Protein AF-A0A7J8HDN4-F1 (afdb_monomer_lite)

Secondary structure (DSSP, 8-state):
---SHHHHHTT-TT-EEEEEESS-SSSTTTTSPP-HHHHHHHTTTGGGSS-TTSPP---SS-HHHHHHHHHHHHHHHHHHHHHHHHS--EEEEEEHHHHHTGGG---

Organism: Molossus molossus (NCBI:txid27622)

Radius of gyration: 16.6 Å; chains: 1; bounding box: 46×22×45 Å

Foldseek 3Di:
DLPDPVSVCVVQQLDAAEDEAAPWCDDDCNPPHHDLVVLCVVLCVQVVDDDPPDHRDDPPDSVLVVLLVVVSVVSSVVQVVVCVVPVGGDYHITHSNVSSNVVPDDD

InterPro domains:
  IPR003673 CoA-transferase family III [PF02515] (1-103)
  IPR023606 CoA-transferase family III domain 1 superfamily [G3DSA:3.40.50.10540] (1-106)
  IPR023606 CoA-transferase family III domain 1 superfamily [SSF89796] (1-103)
  IPR050483 CoA-transferase III domain-containing protein [PTHR48207] (1-102)

pLDDT: mean 92.75, std 7.24, range [46.94, 98.56]

Sequence (107 aa):
MGLGYEDIDKIAPHIVYCSITGYGQTGPLSQRAGYDAVASAISGLMNITGPEDGDPVRPGVAMTDLATGLYAYGAIMAGLIQRYKTGKGLFIDCNLLSSQVPIQITF

Structure (mmCIF, N/CA/C/O backbone):
data_AF-A0A7J8HDN4-F1
#
_entry.id   AF-A0A7J8HDN4-F1
#
loop_
_atom_site.group_PDB
_atom_site.id
_atom_site.type_symbol
_atom_site.label_atom_id
_atom_site.label_alt_id
_atom_site.label_comp_id
_atom_site.label_asym_id
_atom_site.label_entity_id
_atom_site.label_seq_id
_atom_site.pdbx_PDB_ins_code
_atom_site.Cartn_x
_atom_site.Cartn_y
_atom_site.Cartn_z
_atom_site.occupancy
_atom_site.B_iso_or_equiv
_atom_site.auth_seq_id
_atom_site.auth_comp_id
_atom_site.auth_asym_id
_atom_site.auth_atom_id
_atom_site.pdbx_PDB_model_num
ATOM 1 N N . MET A 1 1 ? -19.800 -3.894 -4.954 1.00 81.62 1 MET A N 1
ATOM 2 C CA . MET A 1 1 ? -20.088 -5.200 -4.316 1.00 81.62 1 MET A CA 1
ATOM 3 C C . MET A 1 1 ? -20.577 -5.072 -2.868 1.00 81.62 1 MET A C 1
ATOM 5 O O . MET A 1 1 ? -20.866 -6.102 -2.284 1.00 81.62 1 MET A O 1
ATOM 9 N N . GLY A 1 2 ? -20.709 -3.862 -2.290 1.00 90.56 2 GLY A N 1
ATOM 10 C CA . GLY A 1 2 ? -21.170 -3.702 -0.897 1.00 90.56 2 GLY A CA 1
ATOM 11 C C . GLY A 1 2 ? -20.170 -4.209 0.149 1.00 90.56 2 GLY A C 1
ATOM 12 O O . GLY A 1 2 ? -20.562 -4.622 1.232 1.00 90.56 2 GLY A O 1
ATOM 13 N N . LEU A 1 3 ? -18.889 -4.262 -0.220 1.00 93.94 3 LEU A N 1
ATOM 14 C CA . LEU A 1 3 ? -17.791 -4.775 0.603 1.00 93.94 3 LEU A CA 1
ATOM 15 C C . LEU A 1 3 ? -16.714 -3.702 0.808 1.00 93.94 3 LEU A C 1
ATOM 17 O O . LEU A 1 3 ? -15.578 -4.030 1.131 1.00 93.94 3 LEU A O 1
ATOM 21 N N . GLY A 1 4 ? -17.044 -2.430 0.558 1.00 95.12 4 GLY A N 1
ATOM 22 C CA . GLY A 1 4 ? -16.119 -1.330 0.800 1.00 95.12 4 GLY A CA 1
ATOM 23 C C . GLY A 1 4 ? -15.944 -1.084 2.295 1.00 95.12 4 GLY A C 1
ATOM 24 O O . GLY A 1 4 ? -16.763 -1.518 3.104 1.00 95.12 4 GLY A O 1
ATOM 25 N N . TYR A 1 5 ? -14.900 -0.344 2.670 1.00 95.94 5 TYR A N 1
ATOM 26 C CA . TYR A 1 5 ? -14.640 -0.033 4.076 1.00 95.94 5 TYR A CA 1
ATOM 27 C C . TYR A 1 5 ? -15.861 0.578 4.781 1.00 95.94 5 TYR A C 1
ATOM 29 O O . TYR A 1 5 ? -16.224 0.122 5.856 1.00 95.94 5 TYR A O 1
ATOM 37 N N . GLU A 1 6 ? -16.549 1.530 4.144 1.00 95.62 6 GLU A N 1
ATOM 38 C CA . GLU A 1 6 ? -17.755 2.165 4.699 1.00 95.62 6 GLU A CA 1
ATOM 39 C C . GLU A 1 6 ? -18.921 1.189 4.921 1.00 95.62 6 GLU A C 1
ATOM 41 O O . GLU A 1 6 ? -19.764 1.412 5.788 1.00 95.62 6 GLU A O 1
ATOM 46 N N . ASP A 1 7 ? -18.999 0.113 4.138 1.00 96.69 7 ASP A N 1
ATOM 47 C CA . ASP A 1 7 ? -20.016 -0.923 4.313 1.00 96.69 7 ASP A CA 1
ATOM 48 C C . ASP A 1 7 ? -19.651 -1.843 5.480 1.00 96.69 7 ASP A C 1
ATOM 50 O O . ASP A 1 7 ? -20.498 -2.164 6.314 1.00 96.69 7 ASP A O 1
ATOM 54 N N . ILE A 1 8 ? -18.377 -2.234 5.564 1.00 96.44 8 ILE A N 1
ATOM 55 C CA . ILE A 1 8 ? -17.889 -3.149 6.594 1.00 96.44 8 ILE A CA 1
ATOM 56 C C . ILE A 1 8 ? -17.787 -2.466 7.965 1.00 96.44 8 ILE A C 1
ATOM 58 O O . ILE A 1 8 ? -18.092 -3.095 8.976 1.00 96.44 8 ILE A O 1
ATOM 62 N N . ASP A 1 9 ? -17.437 -1.183 8.031 1.00 95.69 9 ASP A N 1
ATOM 63 C CA . ASP A 1 9 ? -17.339 -0.420 9.285 1.00 95.69 9 ASP A CA 1
ATOM 64 C C . ASP A 1 9 ? -18.683 -0.363 10.038 1.00 95.69 9 ASP A C 1
ATOM 66 O O . ASP A 1 9 ? -18.721 -0.454 11.265 1.00 95.69 9 ASP A O 1
ATOM 70 N N . LYS A 1 10 ? -19.810 -0.350 9.309 1.00 95.88 10 LYS A N 1
ATOM 71 C CA . LYS A 1 10 ? -21.167 -0.399 9.891 1.00 95.88 10 LYS A CA 1
ATOM 72 C C . LYS A 1 10 ? -21.442 -1.691 10.665 1.00 95.88 10 LYS A C 1
ATOM 74 O O . LYS A 1 10 ? -22.223 -1.670 11.614 1.00 95.88 10 LYS A O 1
ATOM 79 N N . ILE A 1 11 ? -20.841 -2.811 10.252 1.00 96.88 11 ILE A N 1
ATOM 80 C CA . ILE A 1 11 ? -21.062 -4.137 10.859 1.00 96.88 11 ILE A CA 1
ATOM 81 C C . ILE A 1 11 ? -19.909 -4.575 11.771 1.00 96.88 11 ILE A C 1
ATOM 83 O O . ILE A 1 11 ? -20.115 -5.360 12.695 1.00 96.88 11 ILE A O 1
ATOM 87 N N . ALA A 1 12 ? -18.699 -4.072 11.534 1.00 96.31 12 ALA A N 1
ATOM 88 C CA . ALA A 1 12 ? -17.486 -4.446 12.244 1.00 96.31 12 ALA A CA 1
ATOM 89 C C . ALA A 1 12 ? -16.576 -3.218 12.461 1.00 96.31 12 ALA A C 1
ATOM 91 O O . ALA A 1 12 ? -15.486 -3.159 11.895 1.00 96.31 12 ALA A O 1
ATOM 92 N N . PRO A 1 13 ? -16.944 -2.272 13.349 1.00 95.25 13 PRO A N 1
ATOM 93 C CA . PRO A 1 13 ? -16.197 -1.016 13.570 1.00 95.25 13 PRO A CA 1
ATOM 94 C C . PRO A 1 13 ? -14.798 -1.207 14.191 1.00 95.25 13 PRO A C 1
ATOM 96 O O . PRO A 1 13 ? -14.018 -0.274 14.386 1.00 95.25 13 PRO A O 1
ATOM 99 N N . HIS A 1 14 ? -14.469 -2.442 14.557 1.00 97.00 14 HIS A N 1
ATOM 100 C CA . HIS A 1 14 ? -13.166 -2.844 15.071 1.00 97.00 14 HIS A CA 1
ATOM 101 C C . HIS A 1 14 ? -12.261 -3.447 13.982 1.00 97.00 14 HIS A C 1
ATOM 103 O O . HIS A 1 14 ? -11.175 -3.934 14.300 1.00 97.00 14 HIS A O 1
ATOM 109 N N . ILE A 1 15 ? -12.699 -3.495 12.720 1.00 97.81 15 ILE A N 1
ATOM 110 C CA . ILE A 1 15 ? -11.944 -4.128 11.639 1.00 97.81 15 ILE A CA 1
ATOM 111 C C . ILE A 1 15 ? -10.693 -3.323 11.271 1.00 97.81 15 ILE A C 1
ATOM 113 O O . ILE A 1 15 ? -10.706 -2.098 11.206 1.00 97.81 15 ILE A O 1
ATOM 117 N N . VAL A 1 16 ? -9.599 -4.025 10.989 1.00 98.31 16 VAL A N 1
ATOM 118 C CA . VAL A 1 16 ? -8.455 -3.445 10.278 1.00 98.31 16 VAL A CA 1
ATOM 119 C C . VAL A 1 16 ? -8.641 -3.803 8.809 1.00 98.31 16 VAL A C 1
ATOM 121 O O . VAL A 1 16 ? -8.476 -4.964 8.439 1.00 98.31 16 VAL A O 1
ATOM 124 N N . TYR A 1 17 ? -9.052 -2.835 7.993 1.00 98.25 17 TYR A N 1
ATOM 125 C CA . TYR A 1 17 ? -9.327 -3.043 6.572 1.00 98.25 17 TYR A CA 1
ATOM 126 C C . TYR A 1 17 ? -8.163 -2.493 5.752 1.00 98.25 17 TYR A C 1
ATOM 128 O O . TYR A 1 17 ? -7.929 -1.287 5.750 1.00 98.25 17 TYR A O 1
ATOM 136 N N . CYS A 1 18 ? -7.456 -3.357 5.025 1.00 97.94 18 CYS A N 1
ATOM 137 C CA . CYS A 1 18 ? -6.372 -2.953 4.133 1.00 97.94 18 CYS A CA 1
ATOM 138 C C . CYS A 1 18 ? -6.806 -3.063 2.670 1.00 97.94 18 CYS A C 1
ATOM 140 O O . CYS A 1 18 ? -7.202 -4.134 2.215 1.00 97.94 18 CYS A O 1
ATOM 142 N N . SER A 1 19 ? -6.732 -1.946 1.946 1.00 96.81 19 SER A N 1
ATOM 143 C CA . SER A 1 19 ? -6.871 -1.897 0.493 1.00 96.81 19 SER A CA 1
ATOM 144 C C . SER A 1 19 ? -5.489 -1.769 -0.136 1.00 96.81 19 SER A C 1
ATOM 146 O O . SER A 1 19 ? -4.682 -0.961 0.323 1.00 96.81 19 SER A O 1
ATOM 148 N N . ILE A 1 20 ? -5.225 -2.557 -1.179 1.00 96.56 20 ILE A N 1
ATOM 149 C CA . ILE A 1 20 ? -3.995 -2.478 -1.969 1.00 96.56 20 ILE A CA 1
ATOM 150 C C . ILE A 1 20 ? -4.374 -2.101 -3.398 1.00 96.56 20 ILE A C 1
ATOM 152 O O . ILE A 1 20 ? -5.153 -2.799 -4.045 1.00 96.56 20 ILE A O 1
ATOM 156 N N . THR A 1 21 ? -3.830 -0.989 -3.886 1.00 96.19 21 THR A N 1
ATOM 157 C CA . THR A 1 21 ? -4.104 -0.453 -5.229 1.00 96.19 21 THR A CA 1
ATOM 158 C C . THR A 1 21 ? -2.812 -0.112 -5.972 1.00 96.19 21 THR A C 1
ATOM 160 O O . THR A 1 21 ? -1.735 -0.079 -5.387 1.00 96.19 21 THR A O 1
ATOM 163 N N . GLY A 1 22 ? -2.890 0.183 -7.272 1.00 94.50 22 GLY A N 1
ATOM 164 C CA . GLY A 1 22 ? -1.719 0.636 -8.034 1.00 94.50 22 GLY A CA 1
ATOM 165 C C . GLY A 1 22 ? -1.171 1.988 -7.584 1.00 94.50 22 GLY A C 1
ATOM 166 O O . GLY A 1 22 ? 0.032 2.150 -7.401 1.00 94.50 22 GLY A O 1
ATOM 167 N N . TYR A 1 23 ? -2.073 2.956 -7.421 1.00 94.25 23 TYR A N 1
ATOM 168 C CA . TYR A 1 23 ? -1.726 4.378 -7.323 1.00 94.25 23 TYR A CA 1
ATOM 169 C C . TYR A 1 23 ? -2.424 5.108 -6.164 1.00 94.25 23 TYR A C 1
ATOM 171 O O . TYR A 1 23 ? -2.363 6.332 -6.094 1.00 94.25 23 TYR A O 1
ATOM 179 N N . GLY A 1 24 ? -3.090 4.374 -5.269 1.00 93.81 24 GLY A N 1
ATOM 180 C CA . GLY A 1 24 ? -3.874 4.920 -4.160 1.00 93.81 24 GLY A CA 1
ATOM 181 C C . GLY A 1 24 ? -5.346 5.115 -4.516 1.00 93.81 24 GLY A C 1
ATOM 182 O O . GLY A 1 24 ? -5.743 5.076 -5.682 1.00 93.81 24 GLY A O 1
ATOM 183 N N . GLN A 1 25 ? -6.173 5.354 -3.498 1.00 93.12 25 GLN A N 1
ATOM 184 C CA . GLN A 1 25 ? -7.610 5.581 -3.687 1.00 93.12 25 GLN A CA 1
ATOM 185 C C . GLN A 1 25 ? -7.974 7.018 -4.082 1.00 93.12 25 GLN A C 1
ATOM 187 O O . GLN A 1 25 ? -9.145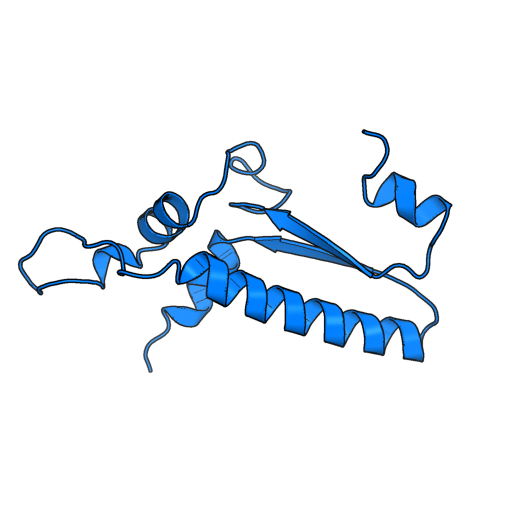 7.331 -4.291 1.00 93.12 25 GLN A O 1
ATOM 192 N N . THR A 1 26 ? -6.986 7.907 -4.193 1.00 92.75 26 THR A N 1
ATOM 193 C CA . THR A 1 26 ? -7.190 9.328 -4.496 1.00 92.75 26 THR A CA 1
ATOM 194 C C . THR A 1 26 ? -6.331 9.781 -5.675 1.00 92.75 26 THR A C 1
ATOM 196 O O . THR A 1 26 ? -5.421 9.085 -6.120 1.00 92.75 26 THR A O 1
ATOM 199 N N . GLY A 1 27 ? -6.639 10.959 -6.219 1.00 91.56 27 GLY A N 1
ATOM 200 C CA . GLY A 1 27 ? -5.883 11.544 -7.323 1.00 91.56 27 GLY A CA 1
ATOM 201 C C . GLY A 1 27 ? -6.227 10.969 -8.708 1.00 91.56 27 GLY A C 1
ATOM 202 O O . GLY A 1 27 ? -7.080 10.085 -8.847 1.00 91.56 27 GLY A O 1
ATOM 203 N N . PRO A 1 28 ? -5.574 11.488 -9.765 1.00 93.75 28 PRO A N 1
ATOM 204 C CA . PRO A 1 28 ? -5.964 11.252 -11.158 1.00 93.75 28 PRO A CA 1
ATOM 205 C C . PRO A 1 28 ? -5.710 9.819 -11.648 1.00 93.75 28 PRO A C 1
ATOM 207 O O . PRO A 1 28 ? -6.267 9.410 -12.665 1.00 93.75 28 PRO A O 1
ATOM 210 N N . LEU A 1 29 ? -4.871 9.053 -10.945 1.00 92.19 29 LEU A N 1
ATOM 211 C CA . LEU A 1 29 ? -4.527 7.673 -11.299 1.00 92.19 29 LEU A CA 1
ATOM 212 C C . LEU A 1 29 ? -5.334 6.627 -10.515 1.00 92.19 29 LEU A C 1
ATOM 214 O O . LEU A 1 29 ? -5.187 5.441 -10.791 1.00 92.19 29 LEU A O 1
ATOM 218 N N . SER A 1 30 ? -6.209 7.040 -9.591 1.00 93.12 30 SER A N 1
ATOM 219 C CA . SER A 1 30 ? -6.955 6.136 -8.693 1.00 93.12 30 SER A CA 1
ATOM 220 C C . SER A 1 30 ? -7.817 5.091 -9.407 1.00 93.12 30 SER A C 1
ATOM 222 O O . SER A 1 30 ? -8.050 4.011 -8.875 1.00 93.12 30 SER A O 1
ATOM 224 N N . GLN A 1 31 ? -8.278 5.391 -10.625 1.00 93.00 31 GLN A N 1
ATOM 225 C CA . GLN A 1 31 ? -9.092 4.482 -11.441 1.00 93.00 31 GLN A CA 1
ATOM 226 C C . GLN A 1 31 ? -8.271 3.657 -12.444 1.00 93.00 31 GLN A C 1
ATOM 228 O O . GLN A 1 31 ? -8.834 2.884 -13.218 1.00 93.00 31 GLN A O 1
ATOM 233 N N . ARG A 1 32 ? -6.943 3.824 -12.484 1.00 92.06 32 ARG A N 1
ATOM 234 C CA . ARG A 1 32 ? -6.082 3.046 -13.380 1.00 92.06 32 ARG A CA 1
ATOM 235 C C . ARG A 1 32 ? -5.693 1.722 -12.740 1.00 92.06 32 ARG A C 1
ATOM 237 O O . ARG A 1 32 ? -5.361 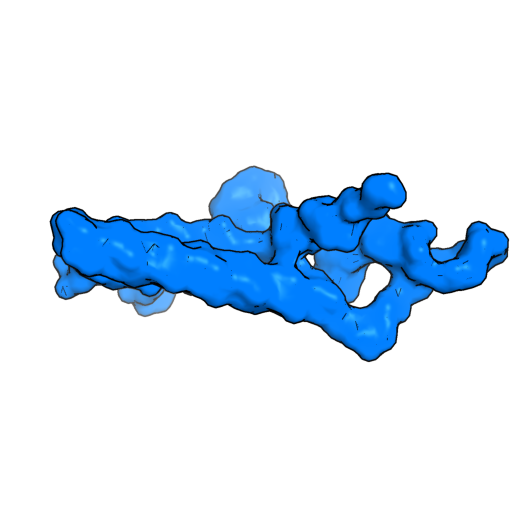1.659 -11.559 1.00 92.06 32 ARG A O 1
ATOM 244 N N . ALA A 1 33 ? -5.655 0.675 -13.559 1.00 90.19 33 ALA A N 1
ATOM 245 C CA . ALA A 1 33 ? -5.133 -0.617 -13.143 1.00 90.19 33 ALA A CA 1
ATOM 246 C C . ALA A 1 33 ? -3.644 -0.504 -12.772 1.00 90.19 33 ALA A C 1
ATOM 248 O O . ALA A 1 33 ? -2.844 0.083 -13.507 1.00 90.19 33 ALA A O 1
ATOM 249 N N . GLY A 1 34 ? -3.293 -1.059 -11.614 1.00 88.38 34 GLY A N 1
ATOM 250 C CA . GLY A 1 34 ? -1.929 -1.126 -11.106 1.00 88.38 34 GLY A CA 1
ATOM 251 C C . GLY A 1 34 ? -1.325 -2.500 -11.321 1.00 88.38 34 GLY A C 1
ATOM 252 O O . GLY A 1 34 ? -1.923 -3.493 -10.920 1.00 88.38 34 GLY A O 1
ATOM 253 N N . TYR A 1 35 ? -0.133 -2.540 -11.906 1.00 91.31 35 TYR A N 1
ATOM 254 C CA . TYR A 1 35 ? 0.669 -3.752 -12.042 1.00 91.31 35 TYR A CA 1
ATOM 255 C C . TYR A 1 35 ? 2.115 -3.416 -11.704 1.00 91.31 35 TYR A C 1
ATOM 257 O O . TYR A 1 35 ? 2.583 -2.342 -12.084 1.00 91.31 35 TYR A O 1
ATOM 265 N N . ASP A 1 36 ? 2.833 -4.344 -11.075 1.00 91.31 36 ASP A N 1
ATOM 266 C CA . ASP A 1 36 ? 4.248 -4.195 -10.712 1.00 91.31 36 ASP A CA 1
ATOM 267 C C . ASP A 1 36 ? 5.114 -3.661 -11.860 1.00 91.31 36 ASP A C 1
ATOM 269 O O . ASP A 1 36 ? 5.854 -2.699 -11.679 1.00 91.31 36 ASP A O 1
ATOM 273 N N . ALA A 1 37 ? 4.968 -4.205 -13.073 1.00 90.44 37 ALA A N 1
ATOM 274 C CA . ALA A 1 37 ? 5.720 -3.744 -14.242 1.00 90.44 37 ALA A CA 1
ATOM 275 C C . ALA A 1 37 ? 5.483 -2.253 -14.541 1.00 90.44 37 ALA A C 1
ATOM 277 O O . ALA A 1 37 ? 6.409 -1.506 -14.826 1.00 90.44 37 ALA A O 1
ATOM 278 N N . VAL A 1 38 ? 4.233 -1.802 -14.458 1.00 91.62 38 VAL A N 1
ATOM 279 C CA . VAL A 1 38 ? 3.892 -0.407 -14.751 1.00 91.62 38 VAL A CA 1
ATOM 280 C C . VAL A 1 38 ? 4.336 0.497 -13.602 1.00 91.62 38 VAL A C 1
ATOM 282 O O . VAL A 1 38 ? 4.892 1.566 -13.840 1.00 91.62 38 VAL A O 1
ATOM 285 N N . ALA A 1 39 ? 4.147 0.056 -12.358 1.00 91.12 39 ALA A N 1
ATOM 286 C CA . ALA A 1 39 ? 4.553 0.802 -11.175 1.00 91.12 39 ALA A CA 1
ATOM 287 C C . ALA A 1 39 ? 6.079 0.974 -11.107 1.00 91.12 39 ALA A C 1
ATOM 289 O O . ALA A 1 39 ? 6.543 2.089 -10.900 1.00 91.12 39 ALA A O 1
ATOM 290 N N . SER A 1 40 ? 6.849 -0.088 -11.365 1.00 90.75 40 SER A N 1
ATOM 291 C CA . SER A 1 40 ? 8.320 -0.058 -11.403 1.00 90.75 40 SER A CA 1
ATOM 292 C C . SER A 1 40 ? 8.879 0.807 -12.536 1.00 90.75 40 SER A C 1
ATOM 294 O O . SER A 1 40 ? 9.917 1.448 -12.365 1.00 90.75 40 SER A O 1
ATOM 296 N N . ALA A 1 41 ? 8.193 0.874 -13.681 1.00 90.81 41 ALA A N 1
ATOM 297 C CA . ALA A 1 41 ? 8.550 1.798 -14.754 1.00 90.81 41 ALA A CA 1
ATOM 298 C C . ALA A 1 41 ? 8.296 3.258 -14.342 1.00 90.81 41 ALA A C 1
ATOM 300 O O . ALA A 1 41 ? 9.194 4.093 -14.418 1.00 90.81 41 ALA A O 1
ATOM 301 N N . ILE A 1 42 ? 7.084 3.562 -13.862 1.00 91.31 42 ILE A N 1
ATOM 302 C CA . ILE A 1 42 ? 6.675 4.927 -13.491 1.00 91.31 42 ILE A CA 1
ATOM 303 C C . ILE A 1 42 ? 7.488 5.457 -12.305 1.00 91.31 42 ILE A C 1
ATOM 305 O O . ILE A 1 42 ? 7.777 6.649 -12.244 1.00 91.31 42 ILE A O 1
ATOM 309 N N . SER A 1 43 ? 7.858 4.592 -11.361 1.00 89.19 43 SER A N 1
ATOM 310 C CA . SER A 1 43 ? 8.576 4.987 -10.151 1.00 89.19 43 SER A CA 1
ATOM 311 C C . SER A 1 43 ? 10.061 5.275 -10.368 1.00 89.19 43 SER A C 1
ATOM 313 O O . SER A 1 43 ? 10.698 5.730 -9.422 1.00 89.19 43 SER A O 1
ATOM 315 N N . GLY A 1 44 ? 10.618 4.941 -11.539 1.00 90.31 44 GLY A N 1
ATOM 316 C CA . GLY A 1 44 ? 12.049 5.051 -11.835 1.00 90.31 44 GLY A CA 1
ATOM 317 C C . GLY A 1 44 ? 12.889 3.811 -11.506 1.00 90.31 44 GLY A C 1
ATOM 318 O O . GLY A 1 44 ? 14.084 3.816 -11.790 1.00 90.31 44 GLY A O 1
ATOM 319 N N . LEU A 1 45 ? 12.298 2.719 -10.998 1.00 91.25 45 LEU A N 1
ATOM 320 C CA . LEU A 1 45 ? 13.060 1.516 -10.627 1.00 91.25 45 LEU A CA 1
ATOM 321 C C . LEU A 1 45 ? 13.745 0.884 -11.843 1.00 91.25 45 LEU A C 1
ATOM 323 O O . LEU A 1 45 ? 14.902 0.478 -11.766 1.00 91.25 45 LEU A O 1
ATOM 327 N N . MET A 1 46 ? 13.040 0.816 -12.975 1.00 92.31 46 MET A N 1
ATOM 328 C CA . MET A 1 46 ? 13.624 0.294 -14.214 1.00 92.31 46 MET A CA 1
ATOM 329 C C . MET A 1 46 ? 14.789 1.153 -14.710 1.00 92.31 46 MET A C 1
ATOM 331 O O . MET A 1 46 ? 15.735 0.621 -15.274 1.00 92.31 46 MET A O 1
ATOM 335 N N . ASN A 1 47 ? 14.744 2.468 -14.478 1.00 90.44 47 ASN A N 1
ATOM 336 C CA . ASN A 1 47 ? 15.788 3.392 -14.921 1.00 90.44 47 ASN A CA 1
ATOM 337 C C . ASN A 1 47 ? 17.114 3.187 -14.173 1.00 90.44 47 ASN A C 1
ATOM 339 O O . ASN A 1 47 ? 18.166 3.519 -14.699 1.00 90.44 47 ASN A O 1
ATOM 343 N N . ILE A 1 48 ? 17.069 2.651 -12.951 1.00 89.94 48 ILE A N 1
ATOM 344 C CA . ILE A 1 48 ? 18.261 2.339 -12.145 1.00 89.94 48 ILE A CA 1
ATOM 345 C C . ILE A 1 48 ? 18.638 0.851 -12.191 1.00 89.94 48 ILE A C 1
ATOM 347 O O . ILE A 1 48 ? 19.495 0.405 -11.431 1.00 89.94 48 ILE A O 1
ATOM 351 N N . THR A 1 49 ? 17.975 0.062 -13.040 1.00 91.06 49 THR A N 1
ATOM 352 C CA . THR A 1 49 ? 18.177 -1.385 -13.149 1.00 91.06 49 THR A CA 1
ATOM 353 C C . THR A 1 49 ? 18.672 -1.730 -14.549 1.00 91.06 49 THR A C 1
ATOM 355 O O . THR A 1 49 ? 17.968 -1.508 -15.530 1.00 91.06 49 THR A O 1
ATOM 358 N N . GLY A 1 50 ? 19.851 -2.346 -14.635 1.00 90.62 50 GLY A N 1
ATOM 359 C CA . GLY A 1 50 ? 20.459 -2.754 -15.901 1.00 90.62 50 GLY A CA 1
ATOM 360 C C . GLY A 1 50 ? 21.881 -2.214 -16.071 1.00 90.62 50 GLY A C 1
ATOM 361 O O . GLY A 1 50 ? 22.463 -1.706 -15.111 1.00 90.62 50 GLY A O 1
ATOM 362 N N . PRO A 1 51 ? 22.470 -2.377 -17.266 1.00 92.00 51 PRO A N 1
ATOM 363 C CA . PRO A 1 51 ? 23.757 -1.777 -17.619 1.00 92.00 51 PRO A CA 1
ATOM 364 C C . PRO A 1 51 ? 23.686 -0.240 -17.643 1.00 92.00 51 PRO A C 1
ATOM 366 O O . PRO A 1 51 ? 22.650 0.308 -18.000 1.00 92.00 51 PRO A O 1
ATOM 369 N N . GLU A 1 52 ? 24.795 0.441 -17.331 1.00 88.00 52 GLU A N 1
ATOM 370 C CA . GLU A 1 52 ? 24.883 1.916 -17.273 1.00 88.00 52 GLU A CA 1
ATOM 371 C C . GLU A 1 52 ? 24.505 2.602 -18.599 1.00 88.00 52 GLU A C 1
ATOM 373 O O . GLU A 1 52 ? 23.726 3.549 -18.597 1.00 88.00 52 GLU A O 1
ATOM 378 N N . ASP A 1 53 ? 24.974 2.062 -19.728 1.00 91.19 53 ASP A N 1
ATOM 379 C CA . ASP A 1 53 ? 24.661 2.549 -21.082 1.00 91.19 53 ASP A CA 1
ATOM 380 C C . ASP A 1 53 ? 23.578 1.699 -21.786 1.00 91.19 53 ASP A C 1
ATOM 382 O O . ASP A 1 53 ? 23.525 1.622 -23.016 1.00 91.19 53 ASP A O 1
ATOM 386 N N . GLY A 1 54 ? 22.760 0.975 -21.015 1.00 90.88 54 GLY A N 1
ATOM 387 C CA . GLY A 1 54 ? 21.724 0.073 -21.524 1.00 90.88 54 GLY A CA 1
ATOM 388 C C . GLY A 1 54 ? 20.309 0.653 -21.463 1.00 90.88 54 GLY A C 1
ATOM 389 O O . GLY A 1 54 ? 20.047 1.654 -20.801 1.00 90.88 54 GLY A O 1
ATOM 390 N N . ASP A 1 55 ? 19.367 -0.022 -22.125 1.00 94.06 55 ASP A N 1
ATOM 391 C CA . ASP A 1 55 ? 17.942 0.278 -21.963 1.00 94.06 55 ASP A CA 1
ATOM 392 C C . ASP A 1 55 ? 17.470 -0.048 -20.530 1.00 94.06 55 ASP A C 1
ATOM 394 O O . ASP A 1 55 ? 17.961 -1.017 -19.940 1.00 94.06 55 ASP A O 1
ATOM 398 N N . PRO A 1 56 ? 16.475 0.679 -19.979 1.00 92.19 56 PRO A N 1
ATOM 399 C CA . PRO A 1 56 ? 15.875 0.365 -18.683 1.00 92.19 56 PRO A CA 1
ATOM 400 C C . PRO A 1 56 ? 15.389 -1.084 -18.608 1.00 92.19 56 PRO A C 1
ATOM 402 O O . PRO A 1 56 ? 14.571 -1.526 -19.423 1.00 92.19 56 PRO A O 1
ATOM 405 N N . VAL A 1 57 ? 15.850 -1.824 -17.601 1.00 93.56 57 VAL A N 1
ATOM 406 C CA . VAL A 1 57 ? 15.529 -3.245 -17.451 1.00 93.56 57 VAL A CA 1
ATOM 407 C C . VAL A 1 57 ? 14.549 -3.446 -16.306 1.00 93.56 57 VAL A C 1
ATOM 409 O O . VAL A 1 57 ? 14.690 -2.908 -15.209 1.00 93.56 57 VAL A O 1
ATOM 412 N N . ARG A 1 58 ? 13.543 -4.289 -16.533 1.00 89.00 58 ARG A N 1
ATOM 413 C CA . ARG A 1 58 ? 12.674 -4.748 -15.451 1.00 89.00 58 ARG A CA 1
ATOM 414 C C . ARG A 1 58 ? 13.444 -5.694 -14.519 1.00 89.00 58 ARG A C 1
ATOM 416 O O . ARG A 1 58 ? 14.019 -6.664 -15.016 1.00 89.00 58 ARG A O 1
ATOM 423 N N . PRO A 1 59 ? 13.384 -5.513 -13.187 1.00 88.19 59 PRO A N 1
ATOM 424 C CA . PRO A 1 59 ? 13.892 -6.514 -12.256 1.00 88.19 59 PRO A CA 1
ATOM 425 C C . PRO A 1 59 ? 13.278 -7.897 -12.511 1.00 88.19 59 PRO A C 1
ATOM 427 O O . PRO A 1 59 ? 12.097 -8.019 -12.836 1.00 88.19 59 PRO A O 1
ATOM 430 N N . GLY A 1 60 ? 14.064 -8.959 -12.322 1.00 90.25 60 GLY A N 1
ATOM 431 C CA . GLY A 1 60 ? 13.607 -10.337 -12.560 1.00 90.25 60 GLY A CA 1
ATOM 432 C C . GLY A 1 60 ? 12.511 -10.826 -11.603 1.00 90.25 60 GLY A C 1
ATOM 433 O O . GLY A 1 60 ? 11.937 -11.891 -11.817 1.00 90.25 60 GLY A O 1
ATOM 434 N N . VAL A 1 61 ? 12.211 -10.057 -10.555 1.00 92.25 61 VAL A N 1
ATOM 435 C CA . VAL A 1 61 ? 11.169 -10.334 -9.562 1.00 92.25 61 VAL A CA 1
ATOM 436 C C . VAL A 1 61 ? 10.271 -9.111 -9.395 1.00 92.25 61 VAL A C 1
ATOM 438 O O . VAL A 1 61 ? 10.703 -7.983 -9.636 1.00 92.25 61 VAL A O 1
ATOM 441 N N . ALA A 1 62 ? 9.031 -9.332 -8.957 1.00 93.50 62 ALA A N 1
ATOM 442 C CA . ALA A 1 62 ? 8.052 -8.274 -8.714 1.00 93.50 62 ALA A CA 1
ATOM 443 C C . ALA A 1 62 ? 8.382 -7.485 -7.431 1.00 93.50 62 ALA A C 1
ATOM 445 O O . ALA A 1 62 ? 7.745 -7.644 -6.390 1.00 93.50 62 ALA A O 1
ATOM 446 N N . MET A 1 63 ? 9.454 -6.691 -7.485 1.00 92.12 63 MET A N 1
ATOM 447 C CA . MET A 1 63 ? 9.988 -5.949 -6.341 1.00 92.12 63 MET A CA 1
ATOM 448 C C . MET A 1 63 ? 8.957 -5.000 -5.732 1.00 92.12 63 MET A C 1
ATOM 450 O O . MET A 1 63 ? 8.901 -4.875 -4.508 1.00 92.12 63 MET A O 1
ATOM 454 N N . THR A 1 64 ? 8.130 -4.362 -6.561 1.00 92.56 64 THR A N 1
ATOM 455 C CA . THR A 1 64 ? 7.117 -3.422 -6.085 1.00 92.56 64 THR A CA 1
ATOM 456 C C . THR A 1 64 ? 6.008 -4.153 -5.342 1.00 92.56 64 THR A C 1
ATOM 458 O O . THR A 1 64 ? 5.612 -3.715 -4.260 1.00 92.56 64 THR A O 1
ATOM 461 N N . ASP A 1 65 ? 5.560 -5.302 -5.848 1.00 95.19 65 ASP A N 1
ATOM 462 C CA . ASP A 1 65 ? 4.564 -6.127 -5.153 1.00 95.19 65 ASP A CA 1
ATOM 463 C C . ASP A 1 65 ? 5.098 -6.638 -3.807 1.00 95.19 65 ASP A C 1
ATOM 465 O O . ASP A 1 65 ? 4.404 -6.559 -2.791 1.00 95.19 65 ASP A O 1
ATOM 469 N N . LEU A 1 66 ? 6.352 -7.104 -3.769 1.00 95.12 66 LEU A N 1
ATOM 470 C CA . LEU A 1 66 ? 6.987 -7.591 -2.540 1.00 95.12 66 LEU A CA 1
ATOM 471 C C . LEU A 1 66 ? 7.119 -6.488 -1.484 1.00 95.12 66 LEU A C 1
ATOM 473 O O . LEU A 1 66 ? 6.754 -6.695 -0.324 1.00 95.12 66 LEU A O 1
ATOM 477 N N . ALA A 1 67 ? 7.601 -5.308 -1.880 1.00 94.62 67 ALA A N 1
ATOM 478 C CA . ALA A 1 67 ? 7.710 -4.164 -0.984 1.00 94.62 67 ALA A CA 1
ATOM 479 C C . ALA A 1 67 ? 6.333 -3.733 -0.463 1.00 94.62 67 ALA A C 1
ATOM 481 O O . ALA A 1 67 ? 6.158 -3.549 0.742 1.00 94.62 67 ALA A O 1
ATOM 482 N N . THR A 1 68 ? 5.335 -3.642 -1.346 1.00 96.69 68 THR A N 1
ATOM 483 C CA . THR A 1 68 ? 3.953 -3.298 -0.977 1.00 96.69 68 THR A CA 1
ATOM 484 C C . THR A 1 68 ? 3.380 -4.300 0.019 1.00 96.69 68 THR A C 1
ATOM 486 O O . THR A 1 68 ? 2.806 -3.899 1.028 1.00 96.69 68 THR A O 1
ATOM 489 N N . GLY A 1 69 ? 3.597 -5.600 -0.201 1.00 96.81 69 GLY A N 1
ATOM 490 C CA . GLY A 1 69 ? 3.187 -6.650 0.730 1.00 96.81 69 GLY A CA 1
ATOM 491 C C . GLY A 1 69 ? 3.827 -6.502 2.112 1.00 96.81 69 GLY A C 1
ATOM 492 O O . GLY A 1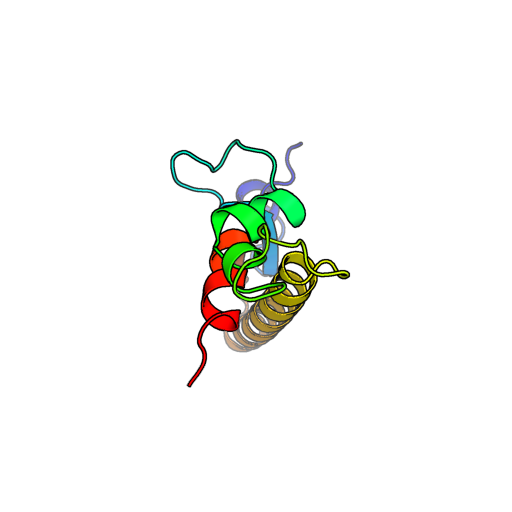 69 ? 3.138 -6.621 3.127 1.00 96.81 69 GLY A O 1
ATOM 493 N N . LEU A 1 70 ? 5.123 -6.178 2.171 1.00 96.94 70 LEU A N 1
ATOM 494 C CA . LEU A 1 70 ? 5.834 -5.973 3.435 1.00 96.94 70 LEU A CA 1
ATOM 495 C C . LEU A 1 70 ? 5.337 -4.726 4.185 1.00 96.94 70 LEU A C 1
ATOM 497 O O . LEU A 1 70 ? 5.119 -4.781 5.398 1.00 96.94 70 LEU A O 1
ATOM 501 N N . TYR A 1 71 ? 5.103 -3.619 3.474 1.00 97.38 71 TYR A N 1
ATOM 502 C CA . TYR A 1 71 ? 4.526 -2.407 4.061 1.00 97.38 71 TYR A CA 1
ATOM 503 C C . TYR A 1 71 ? 3.089 -2.628 4.537 1.00 97.38 71 TYR A C 1
ATOM 505 O O . TYR A 1 71 ? 2.752 -2.225 5.651 1.00 97.38 71 TYR A O 1
ATOM 513 N N . ALA A 1 72 ? 2.257 -3.305 3.742 1.00 98.12 72 ALA A N 1
ATOM 514 C CA . ALA A 1 72 ? 0.891 -3.653 4.117 1.00 98.12 72 ALA A CA 1
ATOM 515 C C . ALA A 1 72 ? 0.871 -4.538 5.369 1.00 98.12 72 ALA A C 1
ATOM 517 O O . ALA A 1 72 ? 0.123 -4.258 6.303 1.00 98.12 72 ALA A O 1
ATOM 518 N N . TYR A 1 73 ? 1.744 -5.547 5.442 1.00 98.25 73 TYR A N 1
ATOM 519 C CA . TYR A 1 73 ? 1.911 -6.372 6.637 1.00 98.25 73 TYR A CA 1
ATOM 520 C C . TYR A 1 73 ? 2.254 -5.525 7.871 1.00 98.25 73 TYR A C 1
ATOM 522 O O . TYR A 1 73 ? 1.577 -5.624 8.896 1.00 98.25 73 TYR A O 1
ATOM 530 N N . GLY A 1 74 ? 3.255 -4.644 7.771 1.00 98.00 74 GLY A N 1
ATOM 531 C CA . GLY A 1 74 ? 3.634 -3.747 8.866 1.00 98.00 74 GLY A CA 1
ATOM 532 C C . GLY A 1 74 ? 2.491 -2.823 9.302 1.00 98.00 74 GLY A C 1
ATOM 533 O O . GLY A 1 74 ? 2.231 -2.681 10.498 1.00 98.00 74 GLY A O 1
ATOM 534 N N . ALA A 1 75 ? 1.760 -2.249 8.343 1.00 98.06 75 ALA A N 1
ATOM 535 C CA . ALA A 1 75 ? 0.610 -1.389 8.607 1.00 98.06 75 ALA A CA 1
ATOM 536 C C . ALA A 1 75 ? -0.541 -2.153 9.280 1.00 98.06 75 ALA A C 1
ATOM 538 O O . ALA A 1 75 ? -1.134 -1.653 10.236 1.00 98.06 75 ALA A O 1
ATOM 539 N N . ILE A 1 76 ? -0.823 -3.385 8.844 1.00 98.56 76 ILE A N 1
ATOM 540 C CA . ILE A 1 76 ? -1.830 -4.255 9.466 1.00 98.56 76 ILE A CA 1
ATOM 541 C C . ILE A 1 76 ? -1.427 -4.581 10.904 1.00 98.56 76 ILE A C 1
ATOM 543 O O . ILE A 1 76 ? -2.252 -4.456 11.806 1.00 98.56 76 ILE A O 1
ATOM 547 N N . MET A 1 77 ? -0.164 -4.937 11.148 1.00 98.56 77 MET A N 1
ATOM 548 C CA . MET A 1 77 ? 0.339 -5.211 12.498 1.00 98.56 77 MET A CA 1
ATOM 549 C C . MET A 1 77 ? 0.209 -3.989 13.416 1.00 98.56 77 MET A C 1
ATOM 551 O O . MET A 1 77 ? -0.295 -4.108 14.535 1.00 98.56 77 MET A O 1
ATOM 555 N N . ALA A 1 78 ? 0.590 -2.801 12.937 1.00 98.19 78 ALA A N 1
ATOM 556 C CA . ALA A 1 78 ? 0.388 -1.549 13.667 1.00 98.19 78 ALA A CA 1
ATOM 557 C C . ALA A 1 78 ? -1.103 -1.292 13.948 1.00 98.19 78 ALA A C 1
ATOM 559 O O . ALA A 1 78 ? -1.481 -0.924 15.064 1.00 98.19 78 ALA A O 1
ATOM 560 N N . GLY A 1 79 ? -1.957 -1.571 12.964 1.00 98.25 79 GLY A N 1
ATOM 561 C CA . GLY A 1 79 ? -3.402 -1.472 13.083 1.00 98.25 79 GLY A CA 1
ATOM 562 C C . GLY A 1 79 ? -4.001 -2.411 14.130 1.00 98.25 79 GLY A C 1
ATOM 563 O O . GLY A 1 79 ? -4.853 -2.008 14.922 1.00 98.25 79 GLY A O 1
ATOM 564 N N . LEU A 1 80 ? -3.515 -3.651 14.204 1.00 98.38 80 LEU A N 1
ATOM 565 C CA . LEU A 1 80 ? -3.923 -4.614 15.226 1.00 98.38 80 LEU A CA 1
ATOM 566 C C . LEU A 1 80 ? -3.507 -4.162 16.632 1.00 98.38 80 LEU A C 1
ATOM 568 O O . LEU A 1 80 ? -4.291 -4.299 17.571 1.00 98.38 80 LEU A O 1
ATOM 572 N N . ILE A 1 81 ? -2.322 -3.561 16.785 1.00 98.25 81 ILE A N 1
ATOM 573 C CA . ILE A 1 81 ? -1.880 -2.973 18.060 1.00 98.25 81 ILE A CA 1
ATOM 574 C C . ILE A 1 81 ? -2.785 -1.797 18.461 1.00 98.25 81 ILE A C 1
ATOM 576 O O . ILE A 1 81 ? -3.182 -1.695 19.625 1.00 98.25 81 ILE A O 1
ATOM 580 N N . GLN A 1 82 ? -3.146 -0.918 17.521 1.00 97.56 82 GLN A N 1
ATOM 581 C CA . GLN A 1 82 ? -4.089 0.178 17.771 1.00 97.56 82 GLN A CA 1
ATOM 582 C C . GLN A 1 82 ? -5.460 -0.350 18.200 1.00 97.56 82 GLN A C 1
ATOM 584 O O . GLN A 1 82 ? -6.021 0.124 19.195 1.00 97.56 82 GLN A O 1
ATOM 589 N N . ARG A 1 83 ? -5.981 -1.356 17.492 1.00 98.00 83 ARG A N 1
ATOM 590 C CA . ARG A 1 83 ? -7.238 -2.020 17.838 1.00 98.00 83 ARG A CA 1
ATOM 591 C C . ARG A 1 83 ? -7.182 -2.616 19.236 1.00 98.00 83 ARG A C 1
ATOM 593 O O . ARG A 1 83 ? -8.118 -2.428 2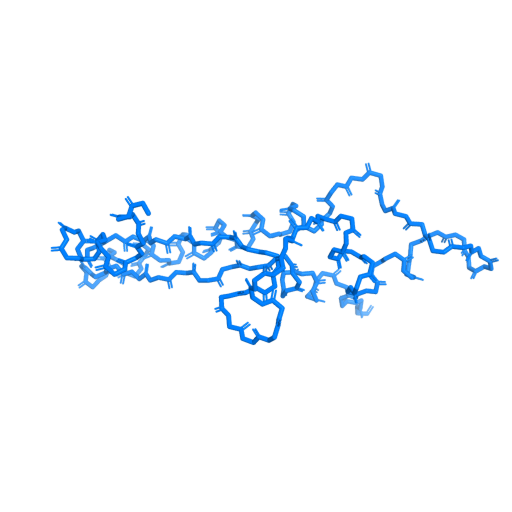0.001 1.00 98.00 83 ARG A O 1
ATOM 600 N N . TYR A 1 84 ? -6.087 -3.280 19.596 1.00 97.94 84 TYR A N 1
ATOM 601 C CA . TYR A 1 84 ? -5.913 -3.840 20.935 1.00 97.94 84 TYR A CA 1
ATOM 602 C C . TYR A 1 84 ? -5.961 -2.759 22.027 1.00 97.94 84 TYR A C 1
ATOM 604 O O . TYR A 1 84 ? -6.599 -2.949 23.056 1.00 97.94 84 TYR A O 1
ATOM 612 N N . LYS A 1 85 ? -5.332 -1.600 21.793 1.00 97.75 85 LYS A N 1
ATOM 613 C CA . LYS A 1 85 ? -5.280 -0.496 22.767 1.00 97.75 85 LYS A CA 1
ATOM 614 C C . LYS A 1 85 ? -6.581 0.301 22.882 1.00 97.75 85 LYS A C 1
ATOM 616 O O . LYS A 1 85 ? -6.863 0.840 23.946 1.00 97.75 85 LYS A O 1
ATOM 621 N N . THR A 1 86 ? -7.330 0.440 21.790 1.00 97.31 86 THR A N 1
ATOM 622 C CA . THR A 1 86 ? -8.453 1.396 21.697 1.00 97.31 86 THR A CA 1
ATOM 623 C C . THR A 1 86 ? -9.814 0.742 21.475 1.00 97.31 86 THR A C 1
ATOM 625 O O . THR A 1 86 ? -10.838 1.411 21.591 1.00 97.31 86 THR A O 1
ATOM 628 N N . GLY A 1 87 ? -9.842 -0.539 21.101 1.00 96.31 87 GLY A N 1
ATOM 629 C CA . GLY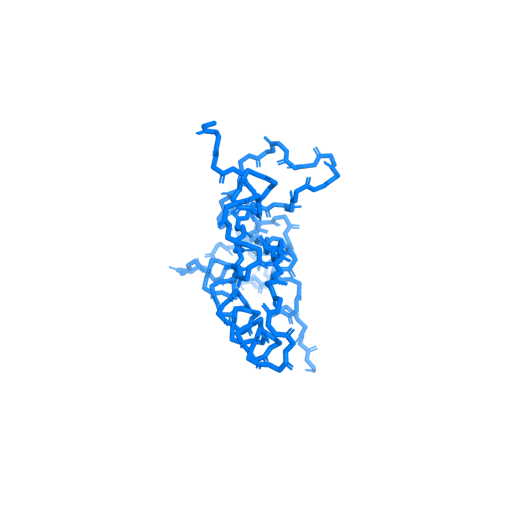 A 1 87 ? -11.034 -1.244 20.630 1.00 96.31 87 GLY A CA 1
ATOM 630 C C . GLY A 1 87 ? -11.488 -0.858 19.216 1.00 96.31 87 GLY A C 1
ATOM 631 O O . GLY A 1 87 ? -12.424 -1.473 18.708 1.00 96.31 87 GLY A O 1
ATOM 632 N N . LYS A 1 88 ? -10.848 0.127 18.567 1.00 95.44 88 LYS A N 1
ATOM 633 C CA . LYS A 1 88 ? -11.259 0.663 17.261 1.00 95.44 88 LYS A CA 1
ATOM 634 C C . LYS A 1 88 ? -10.391 0.151 16.119 1.00 95.44 88 LYS A C 1
ATOM 636 O O . LYS A 1 88 ? -9.177 0.017 16.260 1.00 95.44 88 LYS A O 1
ATOM 641 N N . GLY A 1 89 ? -11.043 -0.108 14.993 1.00 96.06 89 GLY A N 1
ATOM 642 C CA . GLY A 1 89 ? -10.409 -0.447 13.733 1.00 96.06 89 GLY A CA 1
ATOM 643 C C . GLY A 1 89 ? -9.780 0.757 13.036 1.00 96.06 89 GLY A C 1
ATOM 644 O O . GLY A 1 89 ? -9.692 1.853 13.597 1.00 96.06 89 GLY A O 1
ATOM 645 N N . LEU A 1 90 ? -9.340 0.534 11.802 1.00 97.25 90 LEU A N 1
ATOM 646 C CA . LEU A 1 90 ? -8.883 1.579 10.893 1.00 97.25 90 LEU A CA 1
ATOM 647 C C . LEU A 1 90 ? -8.913 1.082 9.448 1.00 97.25 90 LEU A C 1
ATOM 649 O O . LEU A 1 90 ? -8.847 -0.120 9.171 1.00 97.25 90 LEU A O 1
ATOM 653 N N . PHE A 1 91 ? -8.931 2.046 8.540 1.00 97.88 91 PHE A N 1
ATOM 654 C CA . PHE A 1 91 ? -8.703 1.829 7.126 1.00 97.88 91 PHE A CA 1
ATOM 655 C C . PHE A 1 91 ? -7.235 2.087 6.769 1.00 97.88 91 PHE A C 1
ATOM 657 O O . PHE A 1 91 ? -6.656 3.087 7.193 1.00 97.88 91 PHE A O 1
ATOM 664 N N . ILE A 1 92 ? -6.642 1.193 5.982 1.00 98.06 92 ILE A N 1
ATOM 665 C CA . ILE A 1 92 ? -5.276 1.291 5.466 1.00 98.06 92 ILE A CA 1
ATOM 666 C C . ILE A 1 92 ? -5.361 1.370 3.939 1.00 98.06 92 ILE A C 1
ATOM 668 O O . ILE A 1 92 ? -5.776 0.404 3.297 1.00 98.06 92 ILE A O 1
ATOM 672 N N . ASP A 1 93 ? -4.938 2.500 3.369 1.00 96.88 93 ASP A N 1
ATOM 673 C CA . ASP A 1 93 ? -4.716 2.663 1.927 1.00 96.88 93 ASP A CA 1
ATOM 674 C C . ASP A 1 93 ? -3.239 2.414 1.617 1.00 96.88 93 ASP A C 1
ATOM 676 O O . ASP A 1 93 ? -2.376 3.239 1.925 1.00 96.88 93 ASP A O 1
ATOM 680 N N . CYS A 1 94 ? -2.939 1.250 1.051 1.00 96.44 94 CYS A N 1
ATOM 681 C CA . CYS A 1 94 ? -1.605 0.896 0.596 1.00 96.44 94 CYS A CA 1
ATOM 682 C C . CYS A 1 94 ? -1.586 0.885 -0.934 1.00 96.44 94 CYS A C 1
ATOM 684 O O . CYS A 1 94 ? -2.546 0.458 -1.581 1.00 96.44 94 CYS A O 1
ATOM 686 N N . ASN A 1 95 ? -0.498 1.358 -1.540 1.00 96.62 95 ASN A N 1
ATOM 687 C CA . ASN A 1 95 ? -0.390 1.344 -2.989 1.00 96.62 95 ASN A CA 1
ATOM 688 C C . ASN A 1 95 ? 1.030 1.113 -3.492 1.00 96.62 95 ASN A C 1
ATOM 690 O O . ASN A 1 95 ? 2.000 1.533 -2.859 1.00 96.62 95 ASN A O 1
ATOM 694 N N . LEU A 1 96 ? 1.110 0.478 -4.661 1.00 95.25 96 LEU A N 1
ATOM 695 C CA . LEU A 1 96 ? 2.358 0.064 -5.293 1.00 95.25 96 LEU A CA 1
ATOM 696 C C . LEU A 1 96 ? 3.315 1.247 -5.479 1.00 95.25 96 LEU A C 1
ATOM 698 O O . LEU A 1 96 ? 4.481 1.168 -5.097 1.00 95.25 96 LEU A O 1
ATOM 702 N N . LEU A 1 97 ? 2.823 2.363 -6.027 1.00 92.75 97 LEU A N 1
ATOM 703 C CA . LEU A 1 97 ? 3.666 3.517 -6.337 1.00 92.75 97 LEU A CA 1
ATOM 704 C C . LEU A 1 97 ? 4.301 4.131 -5.078 1.00 92.75 97 LEU A C 1
ATOM 706 O O . LEU A 1 97 ? 5.504 4.384 -5.059 1.00 92.75 97 LEU A O 1
ATOM 710 N N . SER A 1 98 ? 3.525 4.345 -4.012 1.00 91.75 98 SER A N 1
ATOM 711 C CA . SER A 1 98 ? 4.032 4.893 -2.748 1.00 91.75 98 SER A CA 1
ATOM 712 C C . SER A 1 98 ? 4.975 3.931 -2.032 1.00 91.75 98 SER A C 1
ATOM 714 O O . SER A 1 98 ? 5.955 4.379 -1.446 1.00 91.75 98 SER A O 1
ATOM 716 N N . SER A 1 99 ? 4.724 2.621 -2.095 1.00 91.94 99 SER A N 1
ATOM 717 C CA . SER A 1 99 ? 5.614 1.606 -1.514 1.00 91.94 99 SER A CA 1
ATOM 718 C C . SER A 1 99 ? 6.956 1.494 -2.239 1.00 91.94 99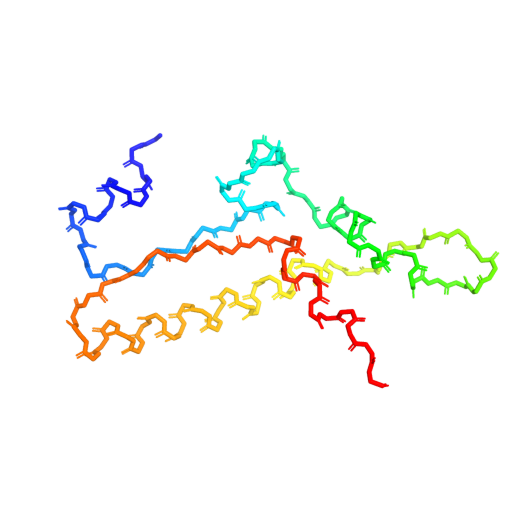 SER A C 1
ATOM 720 O O . SER A 1 99 ? 7.938 1.048 -1.648 1.00 91.94 99 SER A O 1
ATOM 722 N N . GLN A 1 100 ? 7.019 1.930 -3.496 1.00 89.12 100 GLN A N 1
ATOM 723 C CA . GLN A 1 100 ? 8.212 1.845 -4.327 1.00 89.12 100 GLN A CA 1
ATOM 724 C C . GLN A 1 100 ? 9.197 3.006 -4.114 1.00 89.12 100 GLN A C 1
ATOM 726 O O . GLN A 1 100 ? 10.384 2.866 -4.403 1.00 89.12 100 GLN A O 1
ATOM 731 N N . VAL A 1 101 ? 8.739 4.159 -3.621 1.00 86.50 101 VAL A N 1
ATOM 732 C CA . VAL A 1 101 ? 9.606 5.331 -3.396 1.00 86.50 101 VAL A CA 1
ATOM 733 C C . VAL A 1 101 ? 10.667 5.073 -2.310 1.00 86.50 101 VAL A C 1
ATOM 735 O O . VAL A 1 101 ? 11.842 5.308 -2.583 1.00 86.50 101 VAL A O 1
ATOM 738 N N . PRO A 1 102 ? 10.330 4.549 -1.113 1.00 84.38 102 PRO A N 1
ATOM 739 C CA . PRO A 1 102 ? 11.306 4.385 -0.036 1.00 84.38 102 PRO A CA 1
ATOM 740 C C . PRO A 1 102 ? 12.410 3.371 -0.342 1.00 84.38 102 PRO A C 1
ATOM 742 O O . PRO A 1 102 ? 13.531 3.538 0.123 1.00 84.38 102 PRO A O 1
ATOM 745 N N . ILE A 1 103 ? 12.115 2.327 -1.124 1.00 83.12 103 ILE A N 1
ATOM 746 C CA . ILE A 1 103 ? 13.094 1.271 -1.430 1.00 83.12 103 ILE A CA 1
ATOM 747 C C . ILE A 1 103 ? 14.116 1.683 -2.499 1.00 83.12 103 ILE A C 1
ATOM 749 O O . ILE A 1 103 ? 15.056 0.940 -2.756 1.00 83.12 103 ILE A O 1
ATOM 753 N N . GLN A 1 104 ? 13.928 2.845 -3.130 1.00 79.50 104 GLN A N 1
ATOM 754 C CA . GLN A 1 104 ? 14.864 3.426 -4.098 1.00 79.50 104 GLN A CA 1
ATOM 755 C C . GLN A 1 104 ? 15.824 4.442 -3.460 1.00 79.50 104 GLN A C 1
ATOM 757 O O . GLN A 1 104 ? 16.673 4.996 -4.152 1.00 79.50 104 GLN A O 1
ATOM 762 N N . ILE A 1 105 ? 15.692 4.719 -2.158 1.00 72.50 105 ILE A N 1
ATOM 763 C CA . ILE A 1 105 ? 16.586 5.641 -1.457 1.00 72.50 105 ILE A CA 1
ATOM 764 C C . ILE A 1 105 ? 17.890 4.904 -1.146 1.00 72.50 105 ILE A C 1
ATOM 766 O O . ILE A 1 105 ? 17.961 4.102 -0.215 1.00 72.50 105 ILE A O 1
ATOM 770 N N . THR A 1 106 ? 18.922 5.188 -1.931 1.00 54.75 106 THR A N 1
ATOM 771 C CA . THR A 1 106 ? 20.301 4.767 -1.663 1.00 54.75 106 THR A CA 1
ATOM 772 C C . THR A 1 106 ? 20.963 5.805 -0.748 1.00 54.75 106 THR A C 1
ATOM 774 O O . THR A 1 106 ? 20.897 6.998 -1.048 1.00 54.75 106 THR A O 1
ATOM 777 N N . PHE A 1 107 ? 21.551 5.369 0.373 1.00 46.94 107 PHE A N 1
ATOM 778 C CA . PHE A 1 107 ? 22.429 6.200 1.214 1.00 46.94 107 PHE A CA 1
ATOM 779 C C . PHE A 1 107 ? 23.838 6.287 0.628 1.00 46.94 107 PHE A C 1
ATOM 781 O O . PHE A 1 107 ? 24.276 5.279 0.026 1.00 46.94 107 PHE A O 1
#